Protein AF-A0A0S3S9V0-F1 (afdb_monomer_lite)

Secondary structure (DSSP, 8-state):
--GGGGS-TTTT-HHHHHHHHHTTS---S--------HHHHHHHHHHHHHTT-HHHHHHHHHT-S-TT-HHHHHHHHHHHHHTT-HHHHHHHHHHHHHTTPPP-HHHHHHHHHHHHHTS--

pLDDT: mean 71.65, std 18.1, range [37.06, 91.62]

Radius of gyration: 15.18 Å; chains: 1; bounding box: 53×19×39 Å

Organism: NCBI:txid157739

Structure (mmCIF, N/CA/C/O backbone):
data_AF-A0A0S3S9V0-F1
#
_entry.id   AF-A0A0S3S9V0-F1
#
loop_
_atom_site.group_PDB
_atom_site.id
_atom_site.type_symbol
_atom_site.label_atom_id
_atom_site.label_alt_id
_atom_site.label_comp_id
_atom_site.label_asym_id
_atom_site.label_entity_id
_atom_site.label_seq_id
_atom_site.pdbx_PDB_ins_code
_atom_site.Cartn_x
_atom_site.Cartn_y
_atom_site.Cartn_z
_atom_site.occupancy
_atom_site.B_iso_or_equiv
_atom_site.auth_seq_id
_atom_site.auth_comp_id
_atom_site.auth_asym_id
_atom_site.auth_atom_id
_atom_site.pdbx_PDB_model_num
ATOM 1 N N . MET A 1 1 ? -13.869 10.429 -19.810 1.00 46.31 1 MET A N 1
ATOM 2 C CA . MET A 1 1 ? -12.941 9.281 -19.887 1.00 46.31 1 MET A CA 1
ATOM 3 C C . MET A 1 1 ? -11.649 9.817 -20.488 1.00 46.31 1 MET A C 1
ATOM 5 O O . MET A 1 1 ? -11.677 10.252 -21.631 1.00 46.31 1 MET A O 1
ATOM 9 N N . ASN A 1 2 ? -10.593 9.972 -19.680 1.00 37.06 2 ASN A N 1
ATOM 10 C CA . ASN A 1 2 ? -9.366 10.678 -20.083 1.00 37.06 2 ASN A CA 1
ATOM 11 C C . ASN A 1 2 ? -8.735 10.009 -21.316 1.00 37.06 2 ASN A C 1
ATOM 13 O O . ASN A 1 2 ? -8.528 8.796 -21.298 1.00 37.06 2 ASN A O 1
ATOM 17 N N . LYS A 1 3 ? -8.419 10.798 -22.359 1.00 44.34 3 LYS A N 1
ATOM 18 C CA . LYS A 1 3 ? -7.857 10.360 -23.662 1.00 44.34 3 LYS A CA 1
ATOM 19 C C . LYS A 1 3 ? -6.672 9.389 -23.545 1.00 44.34 3 LYS A C 1
ATOM 21 O O . LYS A 1 3 ? -6.426 8.609 -24.452 1.00 44.34 3 LYS A O 1
ATOM 26 N N . ILE A 1 4 ? -5.984 9.399 -22.409 1.00 45.03 4 ILE A N 1
ATOM 27 C CA . ILE A 1 4 ? -4.746 8.661 -22.182 1.00 45.03 4 ILE A CA 1
ATOM 28 C C . ILE A 1 4 ? -4.976 7.167 -21.876 1.00 45.03 4 ILE A C 1
ATOM 30 O O . ILE A 1 4 ? -4.115 6.341 -22.157 1.00 45.03 4 ILE A O 1
ATOM 34 N N . LEU A 1 5 ? -6.159 6.783 -21.381 1.00 46.91 5 LEU A N 1
ATOM 35 C CA . LEU A 1 5 ? -6.481 5.370 -21.122 1.00 46.91 5 LEU A CA 1
ATOM 36 C C . LEU A 1 5 ? -6.739 4.559 -22.403 1.00 46.91 5 LEU A C 1
ATOM 38 O O . LEU A 1 5 ? -6.701 3.337 -22.347 1.00 46.91 5 LEU A O 1
ATOM 42 N N . ARG A 1 6 ? -6.983 5.206 -23.554 1.00 52.12 6 ARG A N 1
ATOM 43 C CA . ARG A 1 6 ? -7.232 4.493 -24.822 1.00 52.12 6 ARG A CA 1
ATOM 44 C C . ARG A 1 6 ? -5.968 3.879 -25.435 1.00 52.12 6 ARG A C 1
ATOM 46 O O . ARG A 1 6 ? -6.099 2.933 -26.198 1.00 52.12 6 ARG A O 1
ATOM 53 N N . ASN A 1 7 ? -4.781 4.372 -25.066 1.00 47.03 7 ASN A N 1
ATOM 54 C CA . ASN A 1 7 ? -3.502 3.915 -25.620 1.00 47.03 7 ASN A CA 1
ATOM 55 C C . ASN A 1 7 ? -2.654 3.066 -24.655 1.00 47.03 7 ASN A C 1
ATOM 57 O O . ASN A 1 7 ? -1.603 2.592 -25.072 1.00 47.03 7 ASN A O 1
ATOM 61 N N . CYS A 1 8 ? -3.066 2.835 -23.395 1.00 45.47 8 CYS A N 1
ATOM 62 C CA . CYS A 1 8 ? -2.365 1.846 -22.557 1.00 45.47 8 CYS A CA 1
ATOM 63 C C . CYS A 1 8 ? -2.797 0.430 -23.009 1.00 45.47 8 CYS A C 1
ATOM 65 O O . CYS A 1 8 ? -3.979 0.096 -22.878 1.00 45.47 8 CYS A O 1
ATOM 67 N N . PRO A 1 9 ? -1.875 -0.434 -23.485 1.00 54.66 9 PRO A N 1
ATOM 68 C CA . PRO A 1 9 ? -2.204 -1.773 -23.999 1.00 54.66 9 PRO A CA 1
ATOM 69 C C . PRO A 1 9 ? -2.843 -2.706 -22.951 1.00 54.66 9 PRO A C 1
ATOM 71 O O . PRO A 1 9 ? -3.442 -3.717 -23.304 1.00 54.66 9 PRO A O 1
ATOM 74 N N . TYR A 1 10 ? -2.782 -2.334 -21.668 1.00 47.44 10 TYR A N 1
ATOM 75 C CA . TYR A 1 10 ? -3.257 -3.113 -20.521 1.00 47.44 10 TYR A CA 1
ATOM 76 C C . TYR A 1 10 ? -4.708 -2.819 -20.083 1.00 47.44 10 TYR A C 1
ATOM 78 O O . TYR A 1 10 ? -5.213 -3.475 -19.177 1.00 47.44 10 TYR A O 1
ATOM 86 N N . VAL A 1 11 ? -5.407 -1.859 -20.709 1.00 51.09 11 VAL A N 1
ATOM 87 C CA . VAL A 1 11 ? -6.771 -1.417 -20.311 1.00 51.09 11 VAL A CA 1
ATOM 88 C C . VAL A 1 11 ? -7.887 -2.327 -20.869 1.00 51.09 11 VAL A C 1
ATOM 90 O O . VAL A 1 11 ? -9.069 -2.076 -20.657 1.00 51.09 11 VAL A O 1
ATOM 93 N N . LYS A 1 12 ? -7.552 -3.416 -21.573 1.00 50.78 12 LYS A N 1
ATOM 94 C CA . LYS A 1 12 ? -8.530 -4.239 -22.313 1.00 50.78 12 LYS A CA 1
ATOM 95 C C . LYS A 1 12 ? -9.374 -5.207 -21.467 1.00 50.78 12 LYS A C 1
ATOM 97 O O . LYS A 1 12 ? -10.242 -5.867 -22.026 1.00 50.78 12 LYS A O 1
ATOM 102 N N . SER A 1 13 ? -9.157 -5.315 -20.154 1.00 47.84 13 SER A N 1
ATOM 103 C CA . SER A 1 13 ? -9.985 -6.196 -19.315 1.00 47.84 13 SER A CA 1
ATOM 104 C C . SER A 1 13 ? -11.354 -5.566 -19.038 1.00 47.84 13 SER A C 1
ATOM 106 O O . SER A 1 13 ? -11.451 -4.466 -18.490 1.00 47.84 13 SER A O 1
ATOM 108 N N . GLU A 1 14 ? -12.422 -6.281 -19.386 1.00 44.88 14 GLU A N 1
ATOM 109 C CA . GLU A 1 14 ? -13.827 -5.886 -19.208 1.00 44.88 14 GLU A CA 1
ATOM 110 C C . GLU A 1 14 ? -14.161 -5.501 -17.749 1.00 44.88 14 GLU A C 1
ATOM 112 O O . GLU A 1 14 ? -14.955 -4.592 -17.489 1.00 44.88 14 GLU A O 1
ATOM 117 N N . VAL A 1 15 ? -13.462 -6.118 -16.789 1.00 50.22 15 VAL A N 1
ATOM 118 C CA . VAL A 1 15 ? -13.557 -5.834 -15.347 1.00 50.22 15 VAL A CA 1
ATOM 119 C C . VAL A 1 15 ? -13.107 -4.405 -15.018 1.00 50.22 15 VAL A C 1
ATOM 121 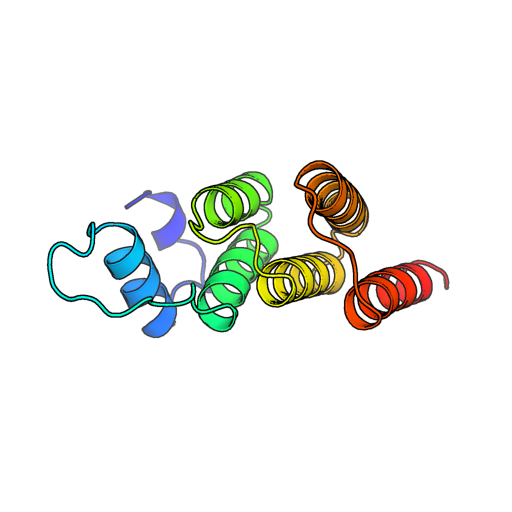O O . VAL A 1 15 ? -13.726 -3.735 -14.192 1.00 50.22 15 VAL A O 1
ATOM 124 N N . LEU A 1 16 ? -12.074 -3.895 -15.700 1.00 53.16 16 LEU A N 1
ATOM 125 C CA . LEU A 1 16 ? -11.548 -2.542 -15.490 1.00 53.16 16 LEU A CA 1
ATOM 126 C C . LEU A 1 16 ? -12.499 -1.482 -16.061 1.00 53.16 16 LEU A C 1
ATOM 128 O O . LEU A 1 16 ? -12.762 -0.479 -15.399 1.00 53.16 16 LEU A O 1
ATOM 132 N N . ILE A 1 17 ? -13.082 -1.717 -17.244 1.00 52.59 17 ILE A N 1
ATOM 133 C CA . ILE A 1 17 ? -14.063 -0.806 -17.868 1.00 52.59 17 ILE A CA 1
ATOM 134 C C . ILE A 1 17 ? -15.312 -0.675 -16.985 1.00 52.59 17 ILE A C 1
ATOM 136 O O . ILE A 1 17 ? -15.782 0.440 -16.732 1.00 52.59 17 ILE A O 1
ATOM 140 N N . ARG A 1 18 ? -15.814 -1.799 -16.454 1.00 50.84 18 ARG A N 1
ATOM 141 C CA . ARG A 1 18 ? -16.957 -1.804 -15.528 1.00 50.84 18 ARG A CA 1
ATOM 142 C C . ARG A 1 18 ? -16.611 -1.113 -14.212 1.00 50.84 18 ARG A C 1
ATOM 144 O O . ARG A 1 18 ? -17.392 -0.281 -13.756 1.00 50.84 18 ARG A O 1
ATOM 151 N N . ALA A 1 19 ? -15.422 -1.336 -13.658 1.00 52.88 19 ALA A N 1
ATOM 152 C CA . ALA A 1 19 ? -14.984 -0.664 -12.439 1.00 52.88 19 ALA A CA 1
ATOM 153 C C . ALA A 1 19 ? -14.909 0.872 -12.567 1.00 52.88 19 ALA A C 1
ATOM 155 O O . ALA A 1 19 ? -15.367 1.586 -11.673 1.00 52.88 19 ALA A O 1
ATOM 156 N N . PHE A 1 20 ? -14.427 1.396 -13.704 1.00 51.72 20 PHE A N 1
ATOM 157 C CA . PHE A 1 20 ? -14.468 2.838 -13.997 1.00 51.72 20 PHE A CA 1
ATOM 158 C C . PHE A 1 20 ? -15.901 3.381 -14.105 1.00 51.72 20 PHE A C 1
ATOM 160 O O . PHE A 1 20 ? -16.150 4.529 -13.729 1.00 51.72 20 PHE A O 1
ATOM 167 N N . SER A 1 21 ? -16.843 2.581 -14.617 1.00 48.72 21 SER A N 1
ATOM 168 C CA . SER A 1 21 ? -18.251 2.978 -14.739 1.00 48.72 21 SER A CA 1
ATOM 169 C 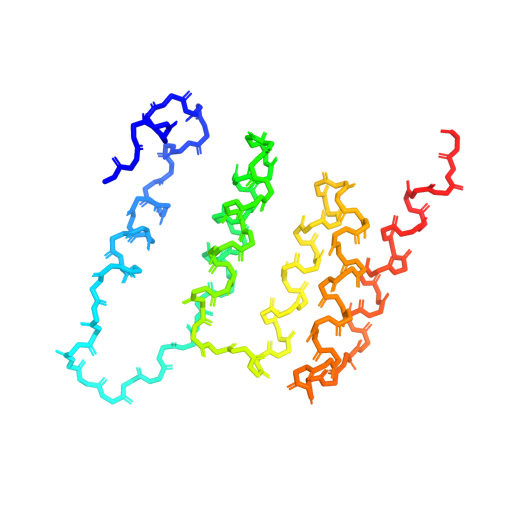C . SER A 1 21 ? -18.983 3.003 -13.389 1.00 48.72 21 SER A C 1
ATOM 171 O O . SER A 1 21 ? -19.768 3.920 -13.144 1.00 48.72 21 SER A O 1
ATOM 173 N N . THR A 1 22 ? -18.656 2.078 -12.480 1.00 48.88 22 THR A N 1
ATOM 174 C CA . THR A 1 22 ? -19.228 2.016 -11.126 1.00 48.88 22 THR A CA 1
ATOM 175 C C . THR A 1 22 ? -18.686 3.129 -10.229 1.00 48.88 22 THR A C 1
ATOM 177 O O . THR A 1 22 ? -19.444 3.719 -9.470 1.00 48.88 22 THR A O 1
ATOM 180 N N . HIS A 1 23 ? -17.412 3.517 -10.377 1.00 49.81 23 HIS A N 1
ATOM 181 C CA . HIS A 1 23 ? -16.821 4.613 -9.594 1.00 49.81 23 HIS A CA 1
ATOM 182 C C . HIS A 1 23 ? -17.447 5.995 -9.900 1.00 49.81 23 HIS A C 1
ATOM 184 O O . HIS A 1 23 ? -17.245 6.953 -9.153 1.00 49.81 23 HIS A O 1
ATOM 190 N N . ARG A 1 24 ? -18.205 6.123 -11.000 1.00 45.19 24 ARG A N 1
ATOM 191 C CA . ARG A 1 24 ? -18.792 7.393 -11.457 1.00 45.19 24 ARG A CA 1
ATOM 192 C C . ARG A 1 24 ? -20.290 7.538 -11.195 1.00 45.19 24 ARG A C 1
ATOM 194 O O . ARG A 1 24 ? -20.824 8.615 -11.448 1.00 45.19 24 ARG A O 1
ATOM 201 N N . ARG A 1 25 ? -20.970 6.492 -10.720 1.00 45.81 25 ARG A N 1
ATOM 202 C CA . ARG A 1 25 ? -22.380 6.575 -10.328 1.00 45.81 25 ARG A CA 1
ATOM 203 C C . ARG A 1 25 ? -22.458 6.621 -8.801 1.00 45.81 25 ARG A C 1
ATOM 205 O O . ARG A 1 25 ? -22.052 5.651 -8.168 1.00 45.81 25 ARG A O 1
ATOM 212 N N . PRO A 1 26 ? -22.962 7.710 -8.192 1.00 44.44 26 PRO A N 1
ATOM 213 C CA . PRO A 1 26 ? -23.382 7.663 -6.800 1.00 44.44 26 PRO A CA 1
ATOM 214 C C . PRO A 1 26 ? -24.467 6.590 -6.725 1.00 44.44 26 PRO A C 1
ATOM 216 O O . PRO A 1 26 ? -25.481 6.701 -7.416 1.00 44.44 26 PRO A O 1
ATOM 219 N N . CYS A 1 27 ? -24.239 5.519 -5.970 1.00 46.00 27 CYS A N 1
ATOM 220 C CA . CYS A 1 27 ? -25.253 4.495 -5.746 1.00 46.00 27 CYS A CA 1
ATOM 221 C C . CYS A 1 27 ? -26.380 5.094 -4.889 1.00 46.00 27 CYS A C 1
ATOM 223 O O . CYS A 1 27 ? -26.413 4.932 -3.675 1.00 46.00 27 CYS A O 1
ATOM 225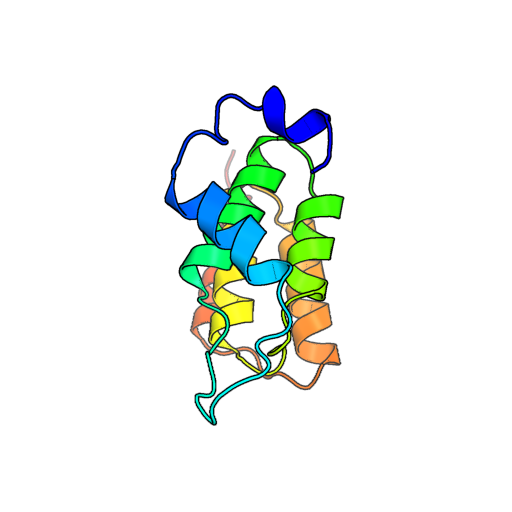 N N . LEU A 1 28 ? -27.297 5.818 -5.529 1.00 43.59 28 LEU A N 1
ATOM 226 C CA . LEU A 1 28 ? -28.604 6.180 -4.996 1.00 43.59 28 LEU A CA 1
ATOM 227 C C . LEU A 1 28 ? -29.542 5.002 -5.255 1.00 43.59 28 LEU A C 1
ATOM 229 O O . LEU A 1 28 ? -30.298 5.043 -6.214 1.00 43.59 28 LEU A O 1
ATOM 233 N N . PHE A 1 29 ? -29.416 3.925 -4.478 1.00 42.62 29 PHE A N 1
ATOM 234 C CA . PHE A 1 29 ? -30.530 3.078 -4.032 1.00 42.62 29 PHE A CA 1
ATOM 235 C C . PHE A 1 29 ? -29.999 1.836 -3.305 1.00 42.62 29 PHE A C 1
ATOM 237 O O . PHE A 1 29 ? -29.185 1.083 -3.831 1.00 42.62 29 PHE A O 1
ATOM 244 N N . SER A 1 30 ? -30.584 1.590 -2.135 1.00 37.28 30 SER A N 1
ATOM 245 C CA . SER A 1 30 ? -30.482 0.386 -1.308 1.00 37.28 30 SER A CA 1
ATOM 246 C C . SER A 1 30 ? -29.275 0.257 -0.368 1.00 37.28 30 SER A C 1
ATOM 248 O O . SER A 1 30 ? -28.116 0.468 -0.704 1.00 37.28 30 SER A O 1
ATOM 250 N N . ARG A 1 31 ? -29.620 -0.135 0.859 1.00 41.47 31 ARG A N 1
ATOM 251 C CA . ARG A 1 31 ? -28.877 -0.214 2.128 1.00 41.47 31 ARG A CA 1
ATOM 252 C C . ARG A 1 31 ? -27.685 -1.192 2.157 1.00 41.47 31 ARG A C 1
ATOM 254 O O . ARG A 1 31 ? -27.255 -1.586 3.238 1.00 41.47 31 ARG A O 1
ATOM 261 N N . TYR A 1 32 ? -27.134 -1.590 1.013 1.00 43.84 32 TYR A N 1
ATOM 262 C CA . TYR A 1 32 ? -26.007 -2.520 0.959 1.00 43.84 32 TYR A CA 1
ATOM 263 C C . TYR A 1 32 ? -24.678 -1.765 0.996 1.00 43.84 32 TYR A C 1
ATOM 265 O O . TYR A 1 32 ? -24.270 -1.105 0.044 1.00 43.84 32 TYR A O 1
ATOM 273 N N . CYS A 1 33 ? -24.016 -1.878 2.144 1.00 43.19 33 CYS A N 1
ATOM 274 C CA . CYS A 1 33 ? -22.657 -1.445 2.435 1.00 43.19 33 CYS A CA 1
ATOM 275 C C . CYS A 1 33 ? -21.664 -2.156 1.495 1.00 43.19 33 CYS A C 1
ATOM 277 O O . CYS A 1 33 ? -21.040 -3.152 1.861 1.00 43.19 33 CYS A O 1
ATOM 279 N N . CYS A 1 34 ? -21.568 -1.702 0.243 1.00 48.12 34 CYS A N 1
ATOM 280 C CA . CYS A 1 34 ? -20.598 -2.214 -0.713 1.00 48.12 34 CYS A CA 1
ATOM 281 C C . CYS A 1 34 ? -19.211 -1.824 -0.211 1.00 48.12 34 CYS A C 1
ATOM 283 O O . CYS A 1 34 ? -18.741 -0.710 -0.456 1.00 48.12 34 CYS A O 1
ATOM 285 N N . LYS A 1 35 ? -18.561 -2.745 0.510 1.00 52.41 35 LYS A N 1
ATOM 286 C CA . LYS A 1 35 ? -17.127 -2.663 0.768 1.00 52.41 35 LYS A CA 1
ATOM 287 C C . LYS A 1 35 ? -16.449 -2.323 -0.559 1.00 52.41 35 LYS A C 1
ATOM 289 O O . LYS A 1 35 ? -16.787 -2.946 -1.574 1.00 52.41 35 LYS A O 1
ATOM 294 N N . PRO A 1 36 ? -15.555 -1.325 -0.599 1.00 57.28 36 PRO A N 1
ATOM 295 C CA . PRO A 1 36 ? -14.787 -1.091 -1.804 1.00 57.28 36 PRO A CA 1
ATOM 296 C C . PRO A 1 36 ? -14.099 -2.402 -2.165 1.00 57.28 36 PRO A C 1
ATOM 298 O O . PRO A 1 36 ? -13.384 -2.965 -1.343 1.00 57.28 36 PRO A O 1
ATOM 301 N N . ASN A 1 37 ? -14.392 -2.935 -3.351 1.00 69.62 37 ASN A N 1
ATOM 302 C CA . ASN A 1 37 ? -13.849 -4.220 -3.756 1.00 69.62 37 ASN A CA 1
ATOM 303 C C . ASN A 1 37 ? -12.325 -4.055 -3.886 1.00 69.62 37 ASN A C 1
ATOM 305 O O . ASN A 1 37 ? -11.835 -3.442 -4.837 1.00 69.62 37 ASN A O 1
ATOM 309 N N . THR A 1 38 ? -11.597 -4.537 -2.879 1.00 73.75 38 THR A N 1
ATOM 310 C CA . THR A 1 38 ? -10.144 -4.395 -2.717 1.00 73.75 38 THR A CA 1
ATOM 311 C C . THR A 1 38 ? -9.415 -4.925 -3.949 1.00 73.75 38 THR A C 1
ATOM 313 O O . THR A 1 38 ? -8.497 -4.277 -4.451 1.00 73.75 38 THR A O 1
ATOM 316 N N . VAL A 1 39 ? -9.922 -6.016 -4.532 1.00 74.44 39 VAL A N 1
ATOM 317 C CA . VAL A 1 39 ? -9.438 -6.604 -5.789 1.00 74.44 39 VAL A CA 1
ATOM 318 C C . VAL A 1 39 ? -9.548 -5.610 -6.944 1.00 74.44 39 VAL A C 1
ATOM 320 O O . VAL A 1 39 ? -8.575 -5.383 -7.663 1.00 74.44 39 VAL A O 1
ATOM 323 N N . VAL A 1 40 ? -10.699 -4.954 -7.097 1.00 75.44 40 VAL A N 1
ATOM 324 C CA . VAL A 1 40 ? -10.924 -3.971 -8.168 1.00 75.44 40 VAL A CA 1
ATOM 325 C C . VAL A 1 40 ? -9.983 -2.775 -8.032 1.00 75.44 40 VAL A C 1
ATOM 327 O O . VAL A 1 40 ? -9.390 -2.336 -9.018 1.00 75.44 40 VAL A O 1
ATOM 330 N N . ILE A 1 41 ? -9.807 -2.263 -6.816 1.00 78.81 41 ILE A N 1
ATOM 331 C CA . ILE A 1 41 ? -8.936 -1.109 -6.573 1.00 78.81 41 ILE A CA 1
ATOM 332 C C . ILE A 1 41 ? -7.476 -1.485 -6.817 1.00 78.81 41 ILE A C 1
ATOM 334 O O . ILE A 1 41 ? -6.771 -0.736 -7.492 1.00 78.81 41 ILE A O 1
ATOM 338 N N . SER A 1 42 ? -7.039 -2.654 -6.346 1.00 80.25 42 SER A N 1
ATOM 339 C CA . SER A 1 42 ? -5.684 -3.165 -6.584 1.00 80.25 42 SER A CA 1
ATOM 340 C C . SER A 1 42 ? -5.365 -3.285 -8.072 1.00 80.25 42 SER A C 1
ATOM 342 O O . SER A 1 42 ? -4.295 -2.870 -8.512 1.00 80.25 42 SER A O 1
ATOM 344 N N . ALA A 1 43 ? -6.327 -3.755 -8.873 1.00 81.12 43 ALA A N 1
ATOM 345 C CA . ALA A 1 43 ? -6.160 -3.916 -10.309 1.00 81.12 43 ALA A CA 1
ATOM 346 C C . ALA A 1 43 ? -6.033 -2.559 -11.018 1.00 81.12 43 ALA A C 1
ATOM 348 O O . ALA A 1 43 ? -5.156 -2.382 -11.865 1.00 81.12 43 ALA A O 1
ATOM 349 N N . ILE A 1 44 ? -6.865 -1.578 -10.647 1.00 77.62 44 ILE A N 1
ATOM 350 C CA . ILE A 1 44 ? -6.801 -0.222 -11.211 1.00 77.62 44 ILE A CA 1
ATOM 351 C C . ILE A 1 44 ? -5.497 0.472 -10.806 1.00 77.62 44 ILE A C 1
ATOM 353 O O . ILE A 1 44 ? -4.825 1.065 -11.652 1.00 77.62 44 ILE A O 1
ATOM 357 N N . VAL A 1 45 ? -5.127 0.401 -9.526 1.00 83.44 45 VAL A N 1
ATOM 358 C CA . VAL A 1 45 ? -3.885 0.984 -9.007 1.00 83.44 45 VAL A CA 1
ATOM 359 C C . VAL A 1 45 ? -2.686 0.340 -9.692 1.00 83.44 45 VAL A C 1
ATOM 361 O O . VAL A 1 45 ? -1.886 1.057 -10.283 1.00 83.44 45 VAL A O 1
ATOM 364 N N . GLY A 1 46 ? -2.613 -0.990 -9.728 1.00 81.50 46 GLY A N 1
ATOM 365 C CA . GLY A 1 46 ? -1.543 -1.722 -10.400 1.00 81.50 46 GLY A CA 1
ATOM 366 C C . GLY A 1 46 ? -1.421 -1.386 -11.886 1.00 81.50 46 GLY A C 1
ATOM 367 O O . GLY A 1 46 ? -0.318 -1.201 -12.389 1.00 81.50 46 GLY A O 1
ATOM 368 N N . MET A 1 47 ? -2.539 -1.211 -12.593 1.00 80.50 47 MET A N 1
ATOM 369 C CA . MET A 1 47 ? -2.534 -0.760 -13.987 1.00 80.50 47 MET A CA 1
ATOM 370 C C . MET A 1 47 ? -1.937 0.648 -14.135 1.00 80.50 47 MET A C 1
ATOM 372 O O . MET A 1 47 ? -1.131 0.886 -15.035 1.00 80.50 47 MET A O 1
ATOM 376 N N . TYR A 1 48 ? -2.308 1.589 -13.262 1.00 79.25 48 TYR A N 1
ATOM 377 C CA . TYR A 1 48 ? -1.722 2.929 -13.289 1.00 79.25 48 TYR A CA 1
ATOM 378 C C . TYR A 1 48 ? -0.232 2.913 -12.952 1.00 79.25 48 TYR A C 1
ATOM 380 O O . TYR A 1 48 ? 0.522 3.622 -13.614 1.00 79.25 48 TYR A O 1
ATOM 388 N N . LEU A 1 49 ? 0.196 2.080 -12.002 1.00 83.62 49 LEU A N 1
ATOM 389 C CA . LEU A 1 49 ? 1.609 1.881 -11.677 1.00 83.62 49 LEU A CA 1
ATOM 390 C C . LEU A 1 49 ? 2.384 1.307 -12.873 1.00 83.62 49 LEU A C 1
ATOM 392 O O . LEU A 1 49 ? 3.410 1.867 -13.239 1.00 83.62 49 LEU A O 1
ATOM 396 N N . LYS A 1 50 ? 1.844 0.302 -13.583 1.00 78.19 50 LYS A N 1
ATOM 397 C CA . LYS A 1 50 ? 2.437 -0.221 -14.834 1.00 78.19 50 LYS A CA 1
ATOM 398 C C . LYS A 1 50 ? 2.613 0.843 -15.916 1.00 78.19 50 LYS A C 1
ATOM 400 O O . LYS A 1 50 ? 3.585 0.800 -16.659 1.00 78.19 50 LYS A O 1
ATOM 405 N N . CYS A 1 51 ? 1.678 1.789 -16.029 1.00 79.56 51 CYS A N 1
ATOM 406 C CA . CYS A 1 51 ? 1.796 2.905 -16.972 1.00 79.56 51 CYS A CA 1
ATOM 407 C C . CYS A 1 51 ? 2.653 4.073 -16.410 1.00 79.56 51 CYS A C 1
ATOM 409 O O . CYS A 1 51 ? 2.617 5.161 -16.986 1.00 79.56 51 CYS A O 1
ATOM 411 N N . GLY A 1 52 ? 3.364 3.903 -15.283 1.00 79.94 52 GLY A N 1
ATOM 412 C CA . GLY A 1 52 ? 4.196 4.936 -14.643 1.00 79.94 52 GLY A CA 1
ATOM 413 C C . GLY A 1 52 ? 3.404 6.097 -14.025 1.00 79.94 52 GLY A C 1
ATOM 414 O O . GLY A 1 52 ? 3.941 7.170 -13.767 1.00 79.94 52 GLY A O 1
ATOM 415 N N . ARG A 1 53 ? 2.095 5.926 -13.817 1.00 78.31 53 ARG A N 1
ATOM 416 C CA . ARG A 1 53 ? 1.152 6.973 -13.386 1.00 78.31 53 ARG A CA 1
ATOM 417 C C . ARG A 1 53 ? 0.816 6.865 -11.906 1.00 78.31 53 ARG A C 1
ATOM 419 O O . ARG A 1 53 ? -0.358 6.773 -11.532 1.00 78.31 53 ARG A O 1
ATOM 426 N N . LEU A 1 54 ? 1.841 6.944 -11.068 1.00 83.19 54 LEU A N 1
ATOM 427 C CA . LEU A 1 54 ? 1.718 6.884 -9.612 1.00 83.19 54 LEU A CA 1
ATOM 428 C C . LEU A 1 54 ? 0.680 7.875 -9.053 1.00 83.19 54 LEU A C 1
ATOM 430 O O . LEU A 1 54 ? -0.211 7.493 -8.296 1.00 83.19 54 LEU A O 1
ATOM 434 N N . GLU A 1 55 ? 0.717 9.130 -9.501 1.00 81.19 55 GLU A N 1
ATOM 435 C CA . GLU A 1 55 ? -0.218 10.167 -9.043 1.00 81.19 55 GLU A CA 1
ATOM 436 C C . GLU A 1 55 ? -1.684 9.823 -9.327 1.00 81.19 55 GLU A C 1
ATOM 438 O O . GLU A 1 55 ? -2.588 10.159 -8.560 1.00 81.19 55 GLU A O 1
ATOM 443 N N . THR A 1 56 ? -1.945 9.117 -10.430 1.00 76.94 56 THR A N 1
ATOM 444 C CA . THR A 1 56 ? -3.311 8.700 -10.768 1.00 76.94 56 THR A CA 1
ATOM 445 C C . THR A 1 56 ? -3.743 7.509 -9.917 1.00 76.94 56 THR A C 1
ATOM 447 O O . THR A 1 56 ? -4.864 7.513 -9.410 1.00 76.94 56 THR A O 1
ATOM 450 N N . ALA A 1 57 ? -2.845 6.547 -9.684 1.00 81.81 57 ALA A N 1
ATOM 451 C CA . ALA A 1 57 ? -3.056 5.459 -8.727 1.00 81.81 57 ALA A CA 1
ATOM 452 C C . ALA A 1 57 ? -3.416 5.999 -7.330 1.00 81.81 57 ALA A C 1
ATOM 454 O O . ALA A 1 57 ? -4.408 5.582 -6.731 1.00 81.81 57 ALA A O 1
ATOM 455 N N . ARG A 1 58 ? -2.680 7.007 -6.850 1.00 82.38 58 ARG A N 1
ATOM 456 C CA . ARG A 1 58 ? -2.939 7.657 -5.559 1.00 82.38 58 ARG A CA 1
ATOM 457 C C . ARG A 1 58 ? -4.294 8.364 -5.513 1.00 82.38 58 ARG A C 1
ATOM 459 O O . ARG A 1 58 ? -4.983 8.295 -4.497 1.00 82.38 58 ARG A O 1
ATOM 466 N N . ARG A 1 59 ? -4.719 9.016 -6.603 1.00 80.19 59 ARG A N 1
ATOM 467 C CA . ARG A 1 59 ? -6.063 9.621 -6.685 1.00 80.19 59 ARG A CA 1
ATOM 468 C C . ARG A 1 59 ? -7.176 8.583 -6.581 1.00 80.19 59 ARG A C 1
ATOM 470 O O . ARG A 1 59 ? -8.140 8.848 -5.875 1.00 80.19 59 ARG A O 1
ATOM 477 N N . VAL A 1 60 ? -7.028 7.426 -7.229 1.00 78.69 60 VAL A N 1
ATOM 478 C CA . VAL A 1 60 ? -8.010 6.326 -7.154 1.00 78.69 60 VAL A CA 1
ATOM 479 C C . VAL A 1 60 ? -8.125 5.782 -5.730 1.00 78.69 60 VAL A C 1
ATOM 481 O O . VAL A 1 60 ? -9.226 5.587 -5.217 1.00 78.69 60 VAL A O 1
ATOM 484 N N . PHE A 1 61 ? -6.995 5.593 -5.050 1.00 81.50 61 PHE A N 1
ATOM 485 C CA . PHE A 1 61 ? -7.018 5.219 -3.639 1.00 81.50 61 PHE A CA 1
ATOM 486 C C . PHE A 1 61 ? -7.709 6.292 -2.784 1.00 81.50 61 PHE A C 1
ATOM 488 O O . PHE A 1 61 ? -8.589 5.998 -1.979 1.00 81.50 61 PHE A O 1
ATOM 495 N N . ASN A 1 62 ? -7.380 7.564 -3.011 1.00 78.94 62 ASN A N 1
ATOM 496 C CA . ASN A 1 62 ? -7.969 8.670 -2.265 1.00 78.94 62 ASN A CA 1
ATOM 497 C C . ASN A 1 62 ? -9.471 8.852 -2.493 1.00 78.94 62 ASN A C 1
ATOM 499 O O . ASN A 1 62 ? -10.133 9.344 -1.578 1.00 78.94 62 ASN A O 1
ATOM 503 N N . SER A 1 63 ? -9.990 8.471 -3.664 1.00 73.88 63 SER A N 1
ATOM 504 C CA . SER A 1 63 ? -11.419 8.493 -3.986 1.00 73.88 63 SER A CA 1
ATOM 505 C C . SER A 1 63 ? -12.182 7.276 -3.462 1.00 73.88 63 SER A C 1
ATOM 507 O O . SER A 1 63 ? -13.404 7.226 -3.590 1.00 73.88 63 SER A O 1
ATOM 509 N N . THR A 1 64 ? -11.491 6.302 -2.866 1.00 73.25 64 THR A N 1
ATOM 510 C CA . THR A 1 64 ? -12.130 5.150 -2.232 1.00 73.25 64 THR A CA 1
ATOM 511 C C . THR A 1 64 ? -12.725 5.562 -0.882 1.00 73.25 64 THR A C 1
ATOM 513 O O . THR A 1 64 ? -12.026 6.095 -0.022 1.00 73.25 64 THR A O 1
ATOM 516 N N . GLY A 1 65 ? -14.028 5.321 -0.698 1.00 62.31 65 GLY A N 1
ATOM 517 C CA . GLY A 1 65 ? -14.797 5.837 0.442 1.00 62.31 65 GLY A CA 1
ATOM 518 C C . GLY A 1 65 ? -14.503 5.191 1.802 1.00 62.31 65 GLY A C 1
ATOM 519 O O . GLY A 1 65 ? -14.698 5.845 2.821 1.00 62.31 65 GLY A O 1
ATOM 520 N N . ASN A 1 66 ? -14.005 3.948 1.856 1.00 69.69 66 ASN A N 1
ATOM 521 C CA . ASN A 1 66 ? -13.758 3.252 3.126 1.00 69.69 66 ASN A CA 1
ATOM 522 C C . ASN A 1 66 ? -12.262 3.188 3.474 1.00 69.69 66 ASN A C 1
ATOM 524 O O . ASN A 1 66 ? -11.616 2.157 3.312 1.00 69.69 66 ASN A O 1
ATOM 528 N N . LYS A 1 67 ? -11.710 4.303 3.963 1.00 72.06 67 LYS A N 1
ATOM 529 C CA . LYS A 1 67 ? -10.305 4.393 4.405 1.00 72.06 67 LYS A CA 1
ATOM 530 C C . LYS A 1 67 ? -10.055 3.830 5.807 1.00 72.06 67 LYS A C 1
ATOM 532 O O . LYS A 1 67 ? -8.918 3.877 6.253 1.00 72.06 67 LYS A O 1
ATOM 537 N N . GLN A 1 68 ? -11.068 3.312 6.503 1.00 79.38 68 GLN A N 1
ATOM 538 C CA . GLN A 1 68 ? -10.882 2.622 7.789 1.00 79.38 68 GLN A CA 1
ATOM 539 C C . GLN A 1 68 ? -10.596 1.122 7.614 1.00 79.38 68 GLN A C 1
ATOM 541 O O . GLN A 1 68 ? -10.257 0.435 8.574 1.00 79.38 68 GLN A O 1
ATOM 546 N N . ASP A 1 69 ? -10.713 0.612 6.387 1.00 84.06 69 ASP A N 1
ATOM 547 C CA . ASP A 1 69 ? -10.518 -0.798 6.082 1.00 84.06 69 ASP A CA 1
ATOM 548 C C . ASP A 1 69 ? -9.025 -1.159 6.003 1.00 84.06 69 ASP A C 1
ATOM 550 O O . ASP A 1 69 ? -8.325 -0.791 5.059 1.00 84.06 69 ASP A O 1
ATOM 554 N N . VAL A 1 70 ? -8.536 -1.899 7.001 1.00 86.62 70 VAL A N 1
ATOM 555 C CA . VAL A 1 70 ? -7.147 -2.38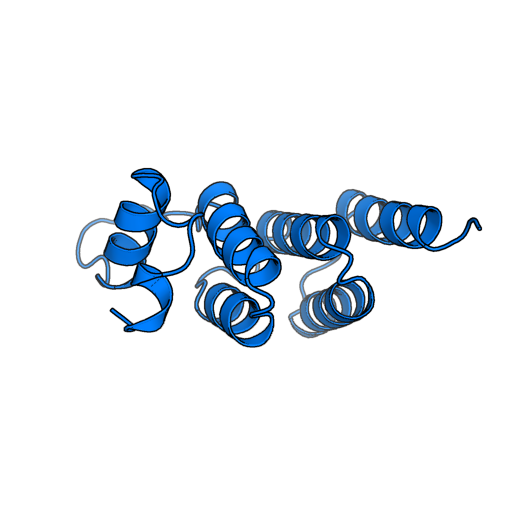5 7.075 1.00 86.62 70 VAL A CA 1
ATOM 556 C C . VAL A 1 70 ? -6.791 -3.272 5.878 1.00 86.62 70 VAL A C 1
ATOM 558 O O . VAL A 1 70 ? -5.653 -3.234 5.407 1.00 86.62 70 VAL A O 1
ATOM 561 N N . GLU A 1 71 ? -7.744 -4.055 5.363 1.00 85.38 71 GLU A N 1
ATOM 562 C CA . GLU A 1 71 ? -7.516 -4.922 4.206 1.00 85.38 71 GLU A CA 1
ATOM 563 C C . GLU A 1 71 ? -7.213 -4.084 2.963 1.00 85.38 71 GLU A C 1
ATOM 565 O O . GLU A 1 71 ? -6.240 -4.356 2.262 1.00 85.38 71 GLU A O 1
ATOM 570 N N . LEU A 1 72 ? -7.957 -2.992 2.757 1.00 84.69 72 LEU A N 1
ATOM 571 C CA . LEU A 1 72 ? -7.726 -2.063 1.652 1.00 84.69 72 LEU A CA 1
ATOM 572 C C . LEU A 1 72 ? -6.314 -1.462 1.693 1.00 84.69 72 LEU A C 1
ATOM 574 O O . LEU A 1 72 ? -5.630 -1.436 0.668 1.00 84.69 72 LEU A O 1
ATOM 578 N N . TRP A 1 73 ? -5.857 -1.001 2.861 1.00 89.88 73 TRP A N 1
ATOM 579 C CA . TRP A 1 73 ? -4.495 -0.477 3.014 1.00 89.88 73 TRP A CA 1
ATOM 580 C C . TRP A 1 73 ? -3.444 -1.537 2.688 1.00 89.88 73 TRP A C 1
ATOM 582 O O . TRP A 1 73 ? -2.520 -1.263 1.925 1.00 89.88 73 TRP A O 1
ATOM 592 N N . ASN A 1 74 ? -3.613 -2.759 3.197 1.00 90.12 74 ASN A N 1
ATOM 593 C CA . ASN A 1 74 ? -2.695 -3.866 2.929 1.00 90.12 74 ASN A CA 1
ATOM 594 C C . ASN A 1 74 ? -2.626 -4.218 1.445 1.00 90.12 74 ASN A C 1
ATOM 596 O O . ASN A 1 74 ? -1.538 -4.422 0.908 1.00 90.12 74 ASN A O 1
ATOM 600 N N . THR A 1 75 ? -3.771 -4.249 0.768 1.00 88.19 75 THR A N 1
ATOM 601 C CA . THR A 1 75 ? -3.836 -4.504 -0.667 1.00 88.19 75 THR A CA 1
ATOM 602 C C . THR A 1 75 ? -3.082 -3.435 -1.459 1.00 88.19 75 THR A C 1
ATOM 604 O O . THR A 1 75 ? -2.312 -3.765 -2.361 1.00 88.19 75 THR A O 1
ATOM 607 N N . ILE A 1 76 ? -3.252 -2.155 -1.119 1.00 88.31 76 ILE A N 1
ATOM 608 C CA . ILE A 1 76 ? -2.549 -1.054 -1.792 1.00 88.31 76 ILE A CA 1
ATOM 609 C C . ILE A 1 76 ? -1.052 -1.096 -1.526 1.00 88.31 76 ILE A C 1
ATOM 611 O O . ILE A 1 76 ? -0.272 -0.942 -2.464 1.00 88.31 76 ILE A O 1
ATOM 615 N N . LEU A 1 77 ? -0.654 -1.339 -0.278 1.00 90.94 77 LEU A N 1
ATOM 616 C CA . LEU A 1 77 ? 0.747 -1.502 0.094 1.00 90.94 77 LEU A CA 1
ATOM 617 C C . LEU A 1 77 ? 1.382 -2.640 -0.701 1.00 90.94 77 LEU A C 1
ATOM 619 O O . LEU A 1 77 ? 2.395 -2.418 -1.353 1.00 90.94 77 LEU A O 1
ATOM 623 N N . SER A 1 78 ? 0.733 -3.806 -0.741 1.00 89.81 78 SER A N 1
ATOM 624 C CA . SER A 1 78 ? 1.209 -4.968 -1.496 1.00 89.81 78 SER A CA 1
ATOM 625 C C . SER A 1 78 ? 1.316 -4.669 -2.990 1.00 89.81 78 SER A C 1
ATOM 627 O O . SER A 1 78 ? 2.303 -5.031 -3.630 1.00 89.81 78 SER A O 1
ATOM 629 N N . THR A 1 79 ? 0.340 -3.939 -3.535 1.00 89.50 79 THR A N 1
ATOM 630 C CA . THR A 1 79 ? 0.349 -3.519 -4.93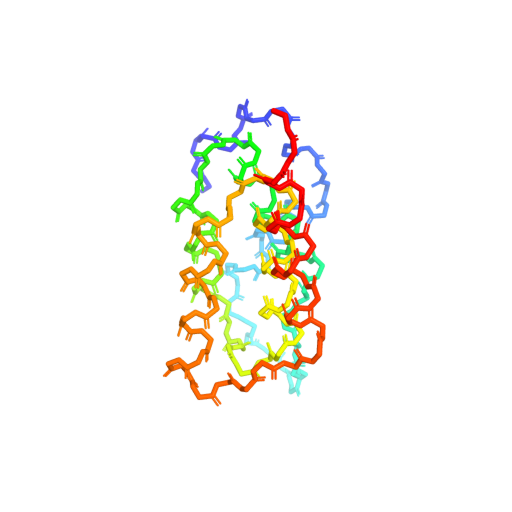8 1.00 89.50 79 THR A CA 1
ATOM 631 C C . THR A 1 79 ? 1.539 -2.595 -5.214 1.00 89.50 79 THR A C 1
ATOM 633 O O . THR A 1 79 ? 2.308 -2.860 -6.129 1.00 89.50 79 THR A O 1
ATOM 636 N N . LEU A 1 80 ? 1.746 -1.546 -4.413 1.00 89.44 80 LEU A N 1
ATOM 637 C CA . LEU A 1 80 ? 2.870 -0.614 -4.575 1.00 89.44 80 LEU A CA 1
ATOM 638 C C . LEU A 1 80 ? 4.223 -1.328 -4.481 1.00 89.44 80 LEU A C 1
ATOM 640 O O . LEU A 1 80 ? 5.065 -1.150 -5.361 1.00 89.44 80 LEU A O 1
ATOM 644 N N . THR A 1 81 ? 4.402 -2.184 -3.472 1.00 89.75 81 THR A N 1
ATOM 645 C CA . THR A 1 81 ? 5.641 -2.947 -3.284 1.00 89.75 81 THR A CA 1
ATOM 646 C C . THR A 1 81 ? 5.901 -3.919 -4.428 1.00 89.75 81 THR A C 1
ATOM 648 O O . THR A 1 81 ? 7.037 -4.046 -4.868 1.00 89.75 81 THR A O 1
ATOM 651 N N . HIS A 1 82 ? 4.857 -4.566 -4.958 1.00 87.88 82 HIS A N 1
ATOM 652 C CA . HIS A 1 82 ? 4.992 -5.484 -6.089 1.00 87.88 82 HIS A CA 1
ATOM 653 C C . HIS A 1 82 ? 5.513 -4.760 -7.340 1.00 87.88 82 HIS A C 1
ATOM 655 O O . HIS A 1 82 ? 6.326 -5.313 -8.079 1.00 87.88 82 HIS A O 1
ATOM 661 N N . TYR A 1 83 ? 5.081 -3.521 -7.571 1.00 86.31 83 TYR A N 1
ATOM 662 C CA . TYR A 1 83 ? 5.542 -2.714 -8.702 1.00 86.31 83 TYR A CA 1
ATOM 663 C C . TYR A 1 83 ? 6.848 -1.945 -8.431 1.00 86.31 83 TYR A C 1
ATOM 665 O O . TYR A 1 83 ? 7.234 -1.124 -9.256 1.00 86.31 83 TYR A O 1
ATOM 673 N N . GLY A 1 84 ? 7.528 -2.194 -7.305 1.00 86.94 84 GLY A N 1
ATOM 674 C CA . GLY A 1 84 ? 8.812 -1.565 -6.969 1.00 86.94 84 GLY A CA 1
ATOM 675 C C . GLY A 1 84 ? 8.711 -0.153 -6.378 1.00 86.94 84 GLY A C 1
ATOM 676 O O . GLY A 1 84 ? 9.730 0.484 -6.134 1.00 86.94 84 GLY A O 1
ATOM 677 N N . TYR A 1 85 ? 7.504 0.338 -6.091 1.00 87.94 85 TYR A N 1
ATOM 678 C CA . TYR A 1 85 ? 7.268 1.665 -5.508 1.00 87.94 85 TYR A CA 1
ATOM 679 C C . TYR A 1 85 ? 7.334 1.614 -3.972 1.00 87.94 85 TYR A C 1
ATOM 681 O O . TYR A 1 85 ? 6.347 1.855 -3.270 1.00 87.94 85 TYR A O 1
ATOM 689 N N . ILE A 1 86 ? 8.489 1.211 -3.430 1.00 87.50 86 ILE A N 1
ATOM 690 C CA . ILE A 1 86 ? 8.661 0.980 -1.986 1.00 87.50 86 ILE A CA 1
ATOM 691 C C . ILE A 1 86 ? 8.596 2.275 -1.164 1.00 87.50 86 ILE A C 1
ATOM 693 O O . ILE A 1 86 ? 7.996 2.293 -0.089 1.00 87.50 86 ILE A O 1
ATOM 697 N N . ILE A 1 87 ? 9.143 3.378 -1.682 1.00 88.88 87 ILE A N 1
ATOM 698 C CA . ILE A 1 87 ? 9.136 4.690 -1.013 1.00 88.88 87 ILE A CA 1
ATOM 699 C C . ILE A 1 87 ? 7.690 5.180 -0.851 1.00 88.88 87 ILE A C 1
ATOM 701 O O . ILE A 1 87 ? 7.270 5.667 0.205 1.00 88.88 87 ILE A O 1
ATOM 705 N N . GLU A 1 88 ? 6.884 4.984 -1.886 1.00 88.44 88 GLU A N 1
ATOM 706 C CA . GLU A 1 88 ? 5.465 5.291 -1.898 1.00 88.44 88 GLU A CA 1
ATOM 707 C C . GLU A 1 88 ? 4.677 4.375 -0.969 1.00 88.44 88 GLU A C 1
ATOM 709 O O . GLU A 1 88 ? 3.770 4.850 -0.285 1.00 88.44 88 GLU A O 1
ATOM 714 N N . ALA A 1 89 ? 5.021 3.085 -0.907 1.00 89.69 89 ALA A N 1
ATOM 715 C CA . ALA A 1 89 ? 4.414 2.153 0.036 1.00 89.69 89 ALA A CA 1
ATOM 716 C C . ALA A 1 89 ? 4.664 2.599 1.487 1.00 89.69 89 ALA A C 1
ATOM 718 O O . ALA A 1 89 ? 3.721 2.685 2.272 1.00 89.69 89 ALA A O 1
ATOM 719 N N . ILE A 1 90 ? 5.893 2.995 1.834 1.00 90.06 90 ILE A N 1
ATOM 720 C CA . ILE A 1 90 ? 6.226 3.543 3.161 1.00 90.06 90 ILE A CA 1
ATOM 721 C C . ILE A 1 90 ? 5.436 4.832 3.435 1.00 90.06 90 ILE A C 1
ATOM 723 O O . ILE A 1 90 ? 4.854 5.002 4.509 1.00 90.06 90 ILE A O 1
ATOM 727 N N . THR A 1 91 ? 5.336 5.718 2.442 1.00 90.69 91 THR A N 1
ATOM 728 C CA . THR A 1 91 ? 4.517 6.937 2.542 1.00 90.69 91 THR A CA 1
ATOM 729 C C . THR A 1 91 ? 3.047 6.602 2.813 1.00 90.69 91 THR A C 1
ATOM 731 O O . THR A 1 91 ? 2.367 7.284 3.584 1.00 90.69 91 THR A O 1
ATOM 734 N N . MET A 1 92 ? 2.533 5.531 2.206 1.00 89.50 92 MET A N 1
ATOM 735 C CA . MET A 1 92 ? 1.152 5.094 2.392 1.00 89.50 92 MET A CA 1
ATOM 736 C C . MET A 1 92 ? 0.923 4.422 3.747 1.00 89.50 92 MET A C 1
ATOM 738 O O . MET A 1 92 ? -0.120 4.653 4.353 1.00 89.50 92 MET A O 1
ATOM 742 N N . LEU A 1 93 ? 1.913 3.705 4.281 1.00 90.62 93 LEU A N 1
ATOM 743 C CA . LEU A 1 93 ? 1.900 3.215 5.661 1.00 90.62 93 LEU A CA 1
ATOM 744 C C . LEU A 1 93 ? 1.814 4.378 6.661 1.00 90.62 93 LEU A C 1
ATOM 746 O O . LEU A 1 93 ? 1.041 4.330 7.616 1.00 90.62 93 LEU A O 1
ATOM 750 N N . TYR A 1 94 ? 2.560 5.457 6.421 1.00 90.88 94 TYR A N 1
ATOM 751 C CA . TYR A 1 94 ? 2.484 6.645 7.268 1.00 90.88 94 TYR A CA 1
ATOM 752 C C . TYR A 1 94 ? 1.094 7.300 7.214 1.00 90.88 94 TYR A C 1
ATOM 754 O O . TYR A 1 94 ? 0.543 7.697 8.241 1.00 90.88 94 TYR A O 1
ATOM 762 N N . ASN A 1 95 ? 0.472 7.349 6.032 1.00 89.69 95 ASN A N 1
ATOM 763 C CA . ASN A 1 95 ? -0.901 7.842 5.883 1.00 89.69 95 ASN A CA 1
ATOM 764 C C . ASN A 1 95 ? -1.937 6.941 6.576 1.00 89.69 95 ASN A C 1
ATOM 766 O O . ASN A 1 95 ? -2.906 7.463 7.130 1.00 89.69 95 ASN A O 1
ATOM 770 N N . MET A 1 96 ? -1.731 5.621 6.582 1.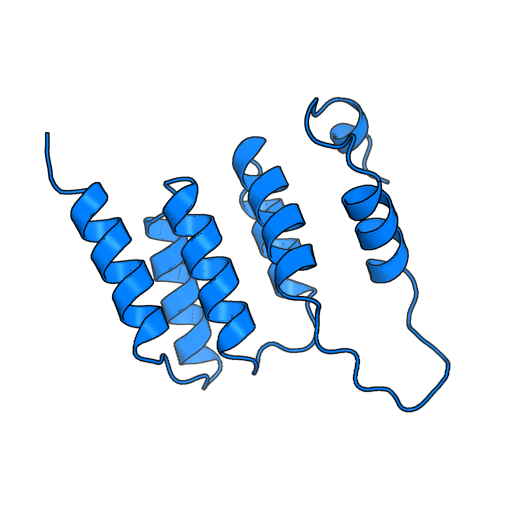00 89.69 96 MET A N 1
ATOM 771 C CA . MET A 1 96 ? -2.560 4.662 7.322 1.00 89.69 96 MET A CA 1
ATOM 772 C C . MET A 1 96 ? -2.545 4.983 8.822 1.00 89.69 96 MET A C 1
ATOM 774 O O . MET A 1 96 ? -3.602 5.175 9.425 1.00 89.69 96 MET A O 1
ATOM 778 N N . LEU A 1 97 ? -1.345 5.162 9.388 1.00 90.75 97 LEU A N 1
ATOM 779 C CA . LEU A 1 97 ? -1.146 5.535 10.791 1.00 90.75 97 LEU A CA 1
ATOM 780 C C . LEU A 1 97 ? -1.784 6.888 11.126 1.00 90.75 97 LEU A C 1
ATOM 782 O O . LEU A 1 97 ? -2.516 7.003 12.107 1.00 90.75 97 LEU A O 1
ATOM 786 N N . ARG A 1 98 ? -1.567 7.907 10.284 1.00 90.62 98 ARG A N 1
ATOM 787 C CA . ARG A 1 98 ? -2.175 9.239 10.458 1.00 90.62 98 ARG A CA 1
ATOM 788 C C . ARG A 1 98 ? -3.697 9.230 10.376 1.00 90.62 98 ARG A C 1
ATOM 790 O O . ARG A 1 98 ? -4.334 10.103 10.953 1.00 90.62 98 ARG A O 1
ATOM 797 N N . SER A 1 99 ? -4.271 8.260 9.670 1.00 86.25 99 SER A N 1
ATOM 798 C CA . SER A 1 99 ? -5.722 8.076 9.571 1.00 86.25 99 SER A CA 1
ATOM 799 C C . SER A 1 99 ? -6.306 7.320 10.774 1.00 86.25 99 SER A C 1
ATOM 801 O O . SER A 1 99 ? -7.492 7.005 10.769 1.00 86.25 99 SER A O 1
ATOM 803 N N . GLY A 1 100 ? -5.490 6.997 11.787 1.00 87.69 100 GLY A N 1
ATOM 804 C CA . GLY A 1 100 ? -5.904 6.227 12.963 1.00 87.69 100 GLY A CA 1
ATOM 805 C C . GLY A 1 100 ? -6.100 4.733 12.688 1.00 87.69 100 GLY A C 1
ATOM 806 O O . GLY A 1 100 ? -6.583 4.007 13.554 1.00 87.69 100 GLY A O 1
ATOM 807 N N . VAL A 1 101 ? -5.727 4.254 11.498 1.00 89.25 101 VAL A N 1
ATOM 808 C CA . VAL A 1 101 ? -5.856 2.846 11.124 1.00 89.25 101 VAL A CA 1
ATOM 809 C C . VAL A 1 101 ? -4.612 2.105 11.590 1.00 89.25 101 VAL A C 1
ATOM 811 O O . VAL A 1 101 ? -3.494 2.422 11.187 1.00 89.25 101 VAL A O 1
ATOM 814 N N . LYS A 1 102 ? -4.800 1.105 12.452 1.00 89.31 102 LYS A N 1
ATOM 815 C CA . LYS A 1 102 ? -3.691 0.347 13.033 1.00 89.31 102 LYS A CA 1
ATOM 816 C C . LYS A 1 102 ? -3.164 -0.695 12.031 1.00 89.31 102 LYS A C 1
ATOM 818 O O . LYS A 1 102 ? -3.938 -1.559 11.614 1.00 89.31 102 LYS A O 1
ATOM 823 N N . PRO A 1 103 ? -1.867 -0.662 11.673 1.00 89.75 103 PRO A N 1
ATOM 824 C CA . PRO A 1 103 ? -1.225 -1.723 10.906 1.00 89.75 103 PRO A CA 1
ATOM 825 C C . PRO A 1 103 ? -1.384 -3.077 11.595 1.00 89.75 103 PRO A C 1
ATOM 827 O O . PRO A 1 103 ? -1.311 -3.173 12.823 1.00 89.75 103 PRO A O 1
ATOM 830 N N . ASN A 1 104 ? -1.571 -4.130 10.807 1.00 91.62 104 ASN A N 1
ATOM 831 C CA . ASN A 1 104 ? -1.621 -5.500 11.304 1.00 91.62 104 ASN A CA 1
ATOM 832 C C . ASN A 1 104 ? -0.361 -6.276 10.889 1.00 91.62 104 ASN A C 1
ATOM 834 O O . ASN A 1 104 ? 0.527 -5.749 10.220 1.00 91.62 104 ASN A O 1
ATOM 838 N N . ARG A 1 105 ? -0.277 -7.549 11.294 1.00 90.00 105 ARG A N 1
ATOM 839 C CA . ARG A 1 105 ? 0.857 -8.426 10.953 1.00 90.00 105 ARG A CA 1
ATOM 840 C C . ARG A 1 105 ? 1.112 -8.461 9.442 1.00 90.00 105 ARG A C 1
ATOM 842 O O . ARG A 1 105 ? 2.256 -8.330 9.024 1.00 90.00 105 ARG A O 1
ATOM 849 N N . THR A 1 106 ? 0.049 -8.538 8.641 1.00 88.88 106 THR A N 1
ATOM 850 C CA . THR A 1 106 ? 0.126 -8.535 7.175 1.00 88.88 106 THR A CA 1
ATOM 851 C C . THR A 1 106 ? 0.741 -7.248 6.631 1.00 88.88 106 THR A C 1
ATOM 853 O O . THR A 1 106 ? 1.561 -7.314 5.721 1.00 88.88 106 THR A O 1
ATOM 856 N N . THR A 1 107 ? 0.417 -6.088 7.211 1.00 88.56 107 THR A N 1
ATOM 857 C CA . THR A 1 107 ? 1.014 -4.801 6.827 1.00 88.56 107 THR A CA 1
ATOM 858 C C . THR A 1 107 ? 2.537 -4.831 6.957 1.00 88.56 107 THR A C 1
ATOM 860 O O . THR A 1 107 ? 3.255 -4.458 6.029 1.00 88.56 107 THR A O 1
ATOM 863 N N . PHE A 1 108 ? 3.039 -5.318 8.095 1.00 87.81 108 PHE A N 1
ATOM 864 C CA . PHE A 1 108 ? 4.477 -5.416 8.341 1.00 87.81 108 PHE A CA 1
ATOM 865 C C . PHE A 1 108 ? 5.141 -6.461 7.448 1.00 87.81 108 PHE A C 1
ATOM 867 O O . PHE A 1 108 ? 6.213 -6.191 6.917 1.00 87.81 108 PHE A O 1
ATOM 874 N N . SER A 1 109 ? 4.501 -7.611 7.219 1.00 89.25 109 SER A N 1
ATOM 875 C CA . SER A 1 109 ? 5.014 -8.628 6.293 1.00 89.25 109 SER A CA 1
ATOM 876 C C . SER A 1 109 ? 5.180 -8.089 4.872 1.00 89.25 109 SER A C 1
ATOM 878 O O . SER A 1 109 ? 6.195 -8.365 4.241 1.00 89.25 109 SER A O 1
ATOM 880 N N . VAL A 1 110 ? 4.226 -7.290 4.381 1.00 88.75 110 VAL A N 1
ATOM 881 C CA . VAL A 1 110 ? 4.305 -6.661 3.052 1.00 88.75 110 VAL A CA 1
ATOM 882 C C . VAL A 1 110 ? 5.513 -5.730 2.952 1.00 88.75 110 VAL A C 1
ATOM 884 O O . VAL A 1 110 ? 6.292 -5.839 2.007 1.00 88.75 110 VAL A O 1
ATOM 887 N N . ILE A 1 111 ? 5.693 -4.843 3.932 1.00 87.31 111 ILE A N 1
ATOM 888 C CA . ILE A 1 111 ? 6.796 -3.875 3.930 1.00 87.31 111 ILE A CA 1
ATOM 889 C C . ILE A 1 111 ? 8.146 -4.571 4.104 1.00 87.31 111 ILE A C 1
ATOM 891 O O . ILE A 1 111 ? 9.067 -4.291 3.346 1.00 87.31 111 ILE A O 1
ATOM 895 N N . LEU A 1 112 ? 8.263 -5.508 5.050 1.00 85.94 112 LEU A N 1
ATOM 896 C CA . LEU A 1 112 ? 9.500 -6.255 5.276 1.00 85.94 112 LEU A CA 1
ATOM 897 C C . LEU A 1 112 ? 9.905 -7.052 4.035 1.00 85.94 112 LEU A C 1
ATOM 899 O O . LEU A 1 112 ? 11.056 -6.967 3.624 1.00 85.94 112 LEU A O 1
ATOM 903 N N . ASN A 1 113 ? 8.965 -7.752 3.393 1.00 84.62 113 ASN A N 1
ATOM 904 C CA . ASN A 1 113 ? 9.250 -8.511 2.175 1.00 84.62 113 ASN A CA 1
ATOM 905 C C . ASN A 1 113 ? 9.716 -7.609 1.019 1.00 84.62 113 ASN A C 1
ATOM 907 O O . ASN A 1 113 ? 10.615 -7.978 0.264 1.00 84.62 113 ASN A O 1
ATOM 911 N N . ALA A 1 114 ? 9.130 -6.417 0.894 1.00 82.81 114 ALA A N 1
ATOM 912 C CA . ALA A 1 114 ? 9.544 -5.435 -0.102 1.00 82.81 114 ALA A CA 1
ATOM 913 C C . ALA A 1 114 ? 10.966 -4.921 0.155 1.00 82.81 114 ALA A C 1
ATOM 915 O O . ALA A 1 114 ? 11.774 -4.835 -0.770 1.00 82.81 114 ALA A O 1
ATOM 916 N N . SER A 1 115 ? 11.287 -4.625 1.416 1.00 73.38 115 SER A N 1
ATOM 917 C CA . SER A 1 115 ? 12.622 -4.194 1.833 1.00 73.38 115 SER A CA 1
ATOM 918 C C . SER A 1 115 ? 13.659 -5.299 1.637 1.00 73.38 115 SER A C 1
ATOM 920 O O . SER A 1 115 ? 14.767 -5.017 1.195 1.00 73.38 115 SER A O 1
ATOM 922 N N . SER A 1 116 ? 13.294 -6.559 1.891 1.00 74.56 116 SER A N 1
ATOM 923 C CA . SER A 1 116 ? 14.157 -7.718 1.637 1.00 74.56 116 SER A CA 1
ATOM 924 C C . SER A 1 116 ? 14.450 -7.909 0.148 1.00 74.56 116 SER A C 1
ATOM 926 O O . SER A 1 116 ? 15.584 -8.205 -0.208 1.00 74.56 116 SER A O 1
ATOM 928 N N . HIS A 1 117 ? 13.470 -7.672 -0.730 1.00 61.19 117 HIS A N 1
ATOM 929 C CA . HIS A 1 117 ? 13.679 -7.685 -2.185 1.00 61.19 117 HIS A CA 1
ATOM 930 C C . HIS A 1 117 ? 14.465 -6.474 -2.709 1.00 61.19 117 HIS A C 1
ATOM 932 O O . HIS A 1 117 ? 14.964 -6.514 -3.827 1.00 61.19 117 HIS A O 1
ATOM 938 N N . SER A 1 118 ? 14.587 -5.411 -1.913 1.00 56.84 118 SER A N 1
ATOM 939 C CA . SER A 1 118 ? 15.377 -4.216 -2.244 1.00 56.84 118 SER A CA 1
ATOM 940 C C . SER A 1 118 ? 16.804 -4.281 -1.672 1.00 56.84 118 SER A C 1
ATOM 942 O O . SER A 1 118 ? 17.552 -3.316 -1.790 1.00 56.84 118 SER A O 1
ATOM 944 N N . GLY A 1 119 ? 17.160 -5.390 -1.008 1.00 53.16 119 GLY A N 1
ATOM 945 C CA . GLY A 1 119 ? 18.371 -5.538 -0.202 1.00 53.16 119 GLY A CA 1
ATOM 946 C C . GLY A 1 119 ? 19.382 -6.581 -0.686 1.00 53.16 119 GLY A C 1
ATOM 947 O O . GLY A 1 119 ? 20.222 -6.973 0.119 1.00 53.16 119 GLY A O 1
ATOM 948 N N . LEU A 1 120 ? 19.343 -7.048 -1.940 1.00 39.25 120 LEU A N 1
ATOM 949 C CA . LEU A 1 120 ? 20.421 -7.894 -2.463 1.00 39.25 120 LEU A CA 1
ATOM 950 C C . LEU A 1 120 ? 20.662 -7.686 -3.970 1.00 39.25 120 LEU A C 1
ATOM 952 O O . LEU A 1 120 ? 19.757 -7.917 -4.768 1.00 39.25 120 LEU A O 1
ATOM 956 N N . VAL A 1 121 ? 21.927 -7.328 -4.245 1.00 38.69 121 VAL A N 1
ATOM 957 C CA . VAL A 1 121 ? 22.707 -7.107 -5.488 1.00 38.69 121 VAL A CA 1
ATOM 958 C C . VAL A 1 121 ? 22.473 -5.836 -6.306 1.00 38.69 121 VAL A C 1
ATOM 960 O O . VAL A 1 121 ? 21.455 -5.719 -7.016 1.00 38.69 121 VAL A O 1
#

Sequence (121 aa):
MNKILRNCPYVKSEVLIRAFSTHRRPCLFSRYCCKPNTVVISAIVGMYLKCGRLETARRVFNSTGNKQDVELWNTILSTLTHYGYIIEAITMLYNMLRSGVKPNRTTFSVILNASSHSGLV

InterPro domains:
  IPR002885 Pentatricopeptide repeat [PF01535] (42-62)
  IPR002885 Pentatricopeptide repeat [PF13041] (69-114)
  IPR002885 Pentatricopeptide repeat [PS51375] (69-103)
  IPR002885 Pentatricopeptide repeat [TIGR00756] (72-104)
  IPR011990 Tetratricopeptide-like helical domain superfamily [G3DSA:1.25.40.10] (11-121)
  IPR046960 Pentatricopeptide repeat-containing protein At4g14850-like, plant [PTHR47926] (33-121)

Foldseek 3Di:
DDPVLVPQPLCPDPLLVVLVVVLPDDPPDDDDPPQPPLVNLLSVLLSCLVVVNNVVNVVSLVSRDPLLDLSSLLSNLLSCLVSLNLVVSVVSVVVCVVVVHDHDPSSVVSNVVSVVVVPDD